Protein AF-A0A3D3STV0-F1 (afdb_monomer)

Secondary structure (DSSP, 8-state):
---SPBPGGGHHHHHHHHHTTS--EEEEEEE-TT-HHHHHHIIIIIHHHHH-TTS--EEEEEEETT--------S-TT--S--PPTT--HHHHHHHTT--SSSEEEEB-TTS-BSS--EES-S-HHHHHHHHHHHHHHHHHHHHH--

Solvent-accessible surface area (backbone atoms only — not comparable to full-atom values): 8298 Å² total; per-residue (Å²): 129,86,76,60,76,36,56,67,88,46,46,67,65,49,30,52,32,36,65,71,59,70,28,36,25,39,33,41,34,36,31,48,100,87,41,74,60,32,57,50,48,42,63,72,50,52,45,49,62,63,64,50,81,95,57,82,47,58,48,42,31,46,29,38,48,81,40,70,63,62,44,80,74,88,54,63,97,84,49,92,51,64,38,70,61,90,76,27,15,41,22,54,52,24,58,77,69,68,57,83,60,66,24,23,45,27,18,34,50,62,63,65,45,66,74,56,86,62,48,68,49,82,91,46,77,91,55,45,63,62,60,48,49,52,35,50,49,51,13,30,58,49,42,65,68,72,90

Structure (mmCIF, N/CA/C/O backbone):
data_AF-A0A3D3STV0-F1
#
_entry.id   AF-A0A3D3STV0-F1
#
loop_
_atom_site.group_PDB
_atom_site.id
_atom_site.type_symbol
_atom_site.label_atom_id
_atom_site.label_alt_id
_atom_site.label_comp_id
_atom_site.label_asym_id
_atom_site.label_entity_id
_atom_site.label_seq_id
_atom_site.pdbx_PDB_ins_code
_atom_site.Cartn_x
_atom_site.Cartn_y
_atom_site.Cartn_z
_atom_site.occupancy
_atom_site.B_iso_or_equiv
_atom_site.auth_seq_id
_atom_site.auth_comp_id
_atom_site.auth_asym_id
_atom_site.auth_atom_id
_atom_site.pdbx_PDB_model_num
ATOM 1 N N . MET A 1 1 ? -16.982 11.605 -1.002 1.00 43.16 1 MET A N 1
ATOM 2 C CA . MET A 1 1 ? -15.578 11.462 -0.551 1.00 43.16 1 MET A CA 1
ATOM 3 C C . MET A 1 1 ? -14.848 10.627 -1.588 1.00 43.16 1 MET A C 1
ATOM 5 O O . MET A 1 1 ? -15.402 9.619 -2.004 1.00 43.16 1 MET A O 1
ATOM 9 N N . ASN A 1 2 ? -13.689 11.104 -2.044 1.00 47.03 2 ASN A N 1
ATOM 10 C CA . ASN A 1 2 ? -12.918 10.606 -3.189 1.00 47.03 2 ASN A CA 1
ATOM 11 C C . ASN A 1 2 ? -12.816 9.078 -3.247 1.00 47.03 2 ASN A C 1
ATOM 13 O O . ASN A 1 2 ? -12.099 8.467 -2.464 1.00 47.03 2 ASN A O 1
ATOM 17 N N . THR A 1 3 ? -13.527 8.473 -4.195 1.00 62.22 3 THR A N 1
ATOM 18 C CA . THR A 1 3 ? -13.544 7.024 -4.420 1.00 62.22 3 THR A CA 1
ATOM 19 C C . THR A 1 3 ? -12.505 6.627 -5.461 1.00 62.22 3 THR A C 1
ATOM 21 O O . THR A 1 3 ? -12.807 6.046 -6.505 1.00 62.22 3 THR A O 1
ATOM 24 N N . GLN A 1 4 ? -11.278 7.049 -5.183 1.00 85.94 4 GLN A N 1
ATOM 25 C CA . GLN A 1 4 ? -10.116 6.920 -6.046 1.00 85.94 4 GLN A CA 1
ATOM 26 C C . GLN A 1 4 ? -8.886 6.635 -5.195 1.00 85.94 4 GLN A C 1
ATOM 28 O O . GLN A 1 4 ? -8.860 6.955 -4.002 1.00 85.94 4 GLN A O 1
ATOM 33 N N . LEU A 1 5 ? -7.870 6.060 -5.829 1.00 90.75 5 LEU A N 1
ATOM 34 C CA . LEU A 1 5 ? -6.544 5.999 -5.239 1.00 90.75 5 LEU A CA 1
ATOM 35 C C . LEU A 1 5 ? -6.055 7.426 -4.983 1.00 90.75 5 LEU A C 1
ATOM 37 O O . LEU A 1 5 ? -6.295 8.345 -5.770 1.00 90.75 5 LEU A O 1
ATOM 41 N N . VAL A 1 6 ? -5.437 7.618 -3.830 1.00 92.81 6 VAL A N 1
ATOM 42 C CA . VAL A 1 6 ? -5.012 8.928 -3.354 1.00 92.81 6 VAL A CA 1
ATOM 43 C C . VAL A 1 6 ? -3.600 9.204 -3.854 1.00 92.81 6 VAL A C 1
ATOM 45 O O . VAL A 1 6 ? -2.761 8.307 -3.884 1.00 92.81 6 VAL A O 1
ATOM 48 N N . GLN A 1 7 ? -3.326 10.451 -4.229 1.00 91.25 7 GLN A N 1
ATOM 49 C CA . GLN A 1 7 ? -1.998 10.845 -4.690 1.00 91.25 7 GLN A CA 1
ATOM 50 C C . GLN A 1 7 ? -1.043 11.103 -3.510 1.00 91.25 7 GLN A C 1
ATOM 52 O O . GLN A 1 7 ? -1.490 11.532 -2.438 1.00 91.25 7 GLN A O 1
ATOM 57 N N . PRO A 1 8 ? 0.278 10.906 -3.683 1.00 88.50 8 PRO A N 1
ATOM 58 C CA . PRO A 1 8 ? 1.252 11.057 -2.599 1.00 88.50 8 PRO A CA 1
ATOM 59 C C . PRO A 1 8 ? 1.271 12.447 -1.944 1.00 88.50 8 PRO A C 1
ATOM 61 O O . PRO A 1 8 ? 1.526 12.580 -0.749 1.00 88.50 8 PRO A O 1
ATOM 64 N N . ASN A 1 9 ? 0.938 13.501 -2.692 1.00 87.00 9 ASN A N 1
ATOM 65 C CA . ASN A 1 9 ? 0.850 14.870 -2.171 1.00 87.00 9 ASN A CA 1
ATOM 66 C C . ASN A 1 9 ? -0.299 15.082 -1.159 1.00 87.00 9 ASN A C 1
ATOM 68 O O . ASN A 1 9 ? -0.345 16.118 -0.499 1.00 87.00 9 ASN A O 1
ATOM 72 N N . GLN A 1 10 ? -1.211 14.117 -1.000 1.00 88.81 10 GLN A N 1
ATOM 73 C CA . GLN A 1 10 ? -2.325 14.189 -0.049 1.00 88.81 10 GLN A CA 1
ATOM 74 C C . GLN A 1 10 ? -2.048 13.438 1.266 1.00 88.81 10 GLN A C 1
ATOM 76 O O . GLN A 1 10 ? -2.950 13.308 2.099 1.00 88.81 10 GLN A O 1
ATOM 81 N N . LEU A 1 11 ? -0.817 12.958 1.492 1.00 88.31 11 LEU A N 1
ATOM 82 C CA . LEU A 1 11 ? -0.448 12.210 2.702 1.00 88.31 11 LEU A CA 1
ATOM 83 C C . LEU A 1 11 ? -0.736 12.975 4.004 1.00 88.31 11 LEU A C 1
ATOM 85 O O . LEU A 1 11 ? -1.175 12.366 4.976 1.00 88.31 11 LEU A O 1
ATOM 89 N N . SER A 1 12 ? -0.585 14.302 4.034 1.00 85.75 12 SER A N 1
ATOM 90 C CA . SER A 1 12 ? -0.931 15.117 5.212 1.00 85.75 12 SER A CA 1
ATOM 91 C C . SER A 1 12 ? -2.431 15.060 5.541 1.00 85.75 12 SER A C 1
ATOM 93 O O . SER A 1 12 ? -2.822 14.899 6.699 1.00 85.75 12 SER A O 1
ATOM 95 N N . ALA A 1 13 ? -3.289 15.111 4.520 1.00 88.88 13 ALA A N 1
ATOM 96 C CA . ALA A 1 13 ? -4.735 15.000 4.682 1.00 88.88 13 ALA A CA 1
ATOM 97 C C . ALA A 1 13 ? -5.169 13.587 5.104 1.00 88.88 13 ALA A C 1
ATOM 99 O O . ALA A 1 13 ? -6.123 13.451 5.874 1.00 88.88 13 ALA A O 1
ATOM 100 N N . ILE A 1 14 ? -4.482 12.547 4.621 1.00 91.38 14 ILE A N 1
ATOM 101 C CA . ILE A 1 14 ? -4.690 11.160 5.065 1.00 91.38 14 ILE A CA 1
ATOM 102 C C . ILE A 1 14 ? -4.287 11.013 6.528 1.00 91.38 14 ILE A C 1
ATOM 104 O O . ILE A 1 14 ? -5.055 10.480 7.322 1.00 91.38 14 ILE A O 1
ATOM 108 N N . SER A 1 15 ? -3.106 11.520 6.887 1.00 90.12 15 SER A N 1
ATOM 109 C CA . SER A 1 15 ? -2.575 11.463 8.245 1.00 90.12 15 SER A CA 1
ATOM 110 C C . SER A 1 15 ? -3.574 12.010 9.259 1.00 90.12 15 SER A C 1
ATOM 112 O O . SER A 1 15 ? -3.887 11.340 10.241 1.00 90.12 15 SER A O 1
ATOM 114 N N . ARG A 1 16 ? -4.131 13.195 8.984 1.00 90.00 16 ARG A N 1
ATOM 115 C CA . ARG A 1 16 ? -5.160 13.802 9.834 1.00 90.00 16 ARG A CA 1
ATOM 116 C C . ARG A 1 16 ? -6.401 12.913 9.956 1.00 90.00 16 ARG A C 1
ATOM 118 O O . ARG A 1 16 ? -6.910 12.717 11.049 1.00 90.00 16 ARG A O 1
ATOM 125 N N . GLN A 1 17 ? -6.877 12.336 8.854 1.00 93.25 17 GLN A N 1
ATOM 126 C CA . GLN A 1 17 ? -8.061 11.469 8.877 1.00 93.25 17 GLN A CA 1
ATOM 127 C C . GLN A 1 17 ? -7.838 10.143 9.623 1.00 93.25 17 GLN A C 1
ATOM 129 O O . GLN A 1 17 ? -8.788 9.617 10.201 1.00 93.25 17 GLN A O 1
ATOM 134 N N . LEU A 1 18 ? -6.618 9.596 9.613 1.00 93.19 18 LEU A N 1
ATOM 135 C CA . LEU A 1 18 ? -6.259 8.416 10.408 1.00 93.19 18 LEU A CA 1
ATOM 136 C C . LEU A 1 18 ? -6.266 8.742 11.908 1.00 93.19 18 LEU A C 1
ATOM 138 O O . LEU A 1 18 ? -6.842 7.984 12.685 1.00 93.19 18 LEU A O 1
ATOM 142 N N . GLN A 1 19 ? -5.699 9.892 12.292 1.00 89.81 19 GLN A N 1
ATOM 143 C CA . GLN A 1 19 ? -5.685 10.392 13.676 1.00 89.81 19 GLN A CA 1
ATOM 144 C C . GLN A 1 19 ? -7.097 10.694 14.200 1.00 89.81 19 GLN A C 1
ATOM 146 O O . GLN A 1 19 ? -7.441 10.328 15.315 1.00 89.81 19 GLN A O 1
ATOM 151 N N . GLU A 1 20 ? -7.957 11.289 13.371 1.00 92.19 20 GLU A N 1
ATOM 152 C CA . GLU A 1 20 ? -9.371 11.552 13.691 1.00 92.19 20 GLU A CA 1
ATOM 153 C C . GLU A 1 20 ? -10.245 10.280 13.682 1.00 92.19 20 GLU A C 1
ATOM 155 O O . GLU A 1 20 ? -11.459 10.352 13.869 1.00 92.19 20 GLU A O 1
ATOM 160 N N . GLY A 1 21 ? -9.669 9.114 13.372 1.00 91.69 21 GLY A N 1
ATOM 161 C CA . GLY A 1 21 ? -10.381 7.842 13.280 1.00 91.69 21 GLY A CA 1
ATOM 162 C C . GLY A 1 21 ? -11.336 7.706 12.086 1.00 91.69 21 GLY A C 1
ATOM 163 O O . GLY A 1 21 ? -12.029 6.694 11.970 1.00 91.69 21 GLY A O 1
ATOM 164 N N . ARG A 1 22 ? -11.356 8.686 11.170 1.00 94.50 22 ARG A N 1
ATOM 165 C CA . ARG A 1 22 ? -12.197 8.693 9.957 1.00 94.50 22 ARG A CA 1
ATOM 166 C C . ARG A 1 22 ? -11.750 7.659 8.927 1.00 94.50 22 ARG A C 1
ATOM 168 O O . ARG A 1 22 ? -12.585 7.123 8.199 1.00 94.50 22 ARG A O 1
ATOM 175 N N . LEU A 1 23 ? -10.445 7.395 8.873 1.00 95.75 23 LEU A N 1
ATOM 176 C CA . LEU A 1 23 ? -9.856 6.280 8.139 1.00 95.75 23 LEU A CA 1
ATOM 177 C C . LEU A 1 23 ? -9.429 5.191 9.122 1.00 95.75 23 LEU A C 1
ATOM 179 O O . LEU A 1 23 ? -8.782 5.458 10.133 1.00 95.75 23 LEU A O 1
ATOM 183 N N . ALA A 1 24 ? -9.802 3.959 8.811 1.00 96.75 24 ALA A N 1
ATOM 184 C CA . ALA A 1 24 ? -9.491 2.752 9.556 1.00 96.75 24 ALA A CA 1
ATOM 185 C C . ALA A 1 24 ? -8.097 2.202 9.256 1.00 96.75 24 ALA A C 1
ATOM 187 O O . ALA A 1 24 ? -7.568 1.494 10.095 1.00 96.75 24 ALA A O 1
ATOM 188 N N . GLY A 1 25 ? -7.496 2.519 8.107 1.00 96.56 25 GLY A N 1
ATOM 189 C CA . GLY A 1 25 ? -6.171 2.020 7.747 1.00 96.56 25 GLY A CA 1
ATOM 190 C C . GLY A 1 25 ? -5.600 2.665 6.488 1.00 96.56 25 GLY A C 1
ATOM 191 O O . GLY A 1 25 ? -6.302 3.391 5.776 1.00 96.56 25 GLY A O 1
ATOM 192 N N . LEU A 1 26 ? -4.322 2.388 6.231 1.00 97.25 26 LEU A N 1
ATOM 193 C CA . LEU A 1 26 ? -3.560 2.909 5.100 1.00 97.25 26 LEU A CA 1
ATOM 194 C C . LEU A 1 26 ? -2.815 1.788 4.375 1.00 97.25 26 LEU A C 1
ATOM 196 O O . LEU A 1 26 ? -2.061 1.036 4.996 1.00 97.25 26 LEU A O 1
ATOM 200 N N . LEU A 1 27 ? -2.985 1.742 3.056 1.00 98.19 27 LEU A N 1
ATOM 201 C CA . LEU A 1 27 ? -2.171 0.947 2.144 1.00 98.19 27 LEU A CA 1
ATOM 202 C C . LEU A 1 27 ? -1.375 1.859 1.202 1.00 98.19 27 LEU A C 1
ATOM 204 O O . LEU A 1 27 ? -1.851 2.925 0.806 1.00 98.19 27 LEU A O 1
ATOM 208 N N . VAL A 1 28 ? -0.197 1.399 0.787 1.00 97.75 28 VAL A N 1
ATOM 209 C CA . VAL A 1 28 ? 0.531 1.928 -0.372 1.00 97.75 28 VAL A CA 1
ATOM 210 C C . VAL A 1 28 ? 0.366 0.950 -1.530 1.00 97.75 28 VAL A C 1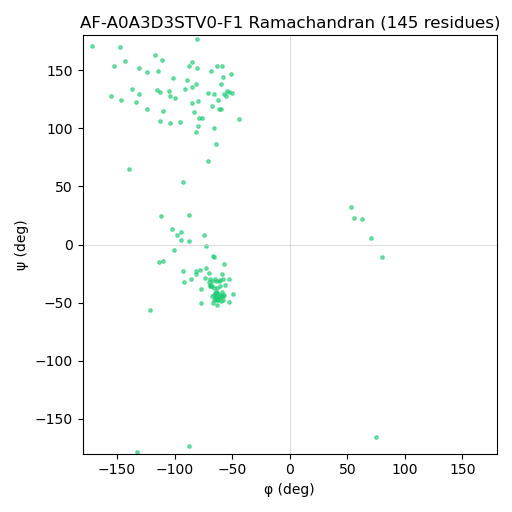
ATOM 212 O O . VAL A 1 28 ? 0.620 -0.245 -1.379 1.00 97.75 28 VAL A O 1
ATOM 215 N N . PHE A 1 29 ? -0.062 1.459 -2.680 1.00 98.19 29 PHE A N 1
ATOM 216 C CA . PHE A 1 29 ? -0.113 0.745 -3.948 1.00 98.19 29 PHE A CA 1
ATOM 217 C C . PHE A 1 29 ? 1.037 1.228 -4.830 1.00 98.19 29 PHE A C 1
ATOM 219 O O . PHE A 1 29 ? 0.998 2.331 -5.366 1.00 98.19 29 PHE A O 1
ATOM 226 N N . ALA A 1 30 ? 2.075 0.411 -4.957 1.00 97.94 30 ALA A N 1
ATOM 227 C CA . ALA A 1 30 ? 3.190 0.676 -5.846 1.00 97.94 30 ALA A CA 1
ATOM 228 C C . ALA A 1 30 ? 2.812 0.312 -7.288 1.00 97.94 30 ALA A C 1
ATOM 230 O O . ALA A 1 30 ? 2.456 -0.838 -7.572 1.00 97.94 30 ALA A O 1
ATOM 231 N N . SER A 1 31 ? 2.920 1.283 -8.190 1.00 97.19 31 SER A N 1
ATOM 232 C CA . SER A 1 31 ? 2.543 1.173 -9.600 1.00 97.19 31 SER A CA 1
ATOM 233 C C . SER A 1 31 ? 3.633 1.731 -10.523 1.00 97.19 31 SER A C 1
ATOM 235 O O . SER A 1 31 ? 4.708 2.135 -10.077 1.00 97.19 31 SER A O 1
ATOM 237 N N . SER A 1 32 ? 3.386 1.712 -11.834 1.00 95.69 32 SER A N 1
ATOM 238 C CA . SER A 1 32 ? 4.156 2.496 -12.803 1.00 95.69 32 SER A CA 1
ATOM 239 C C . SER A 1 32 ? 3.306 2.833 -14.030 1.00 95.69 32 SER A C 1
ATOM 241 O O . SER A 1 32 ? 2.391 2.083 -14.382 1.00 95.69 32 SER A O 1
ATOM 243 N N . LYS A 1 33 ? 3.628 3.935 -14.722 1.00 87.31 33 LYS A N 1
ATOM 244 C CA . LYS A 1 33 ? 2.886 4.407 -15.915 1.00 87.31 33 LYS A CA 1
ATOM 245 C C . LYS A 1 33 ? 2.693 3.370 -17.028 1.00 87.31 33 LYS A C 1
ATOM 247 O O . LYS A 1 33 ? 1.715 3.452 -17.762 1.00 87.31 33 LYS A O 1
ATOM 252 N N . HIS A 1 34 ? 3.612 2.417 -17.176 1.00 85.00 34 HIS A N 1
ATOM 253 C CA . HIS A 1 34 ? 3.597 1.427 -18.263 1.00 85.00 34 HIS A CA 1
ATOM 254 C C . HIS A 1 34 ? 3.309 0.002 -17.772 1.00 85.00 34 HIS A C 1
ATOM 256 O O . HIS A 1 34 ? 3.687 -0.973 -18.416 1.00 85.00 34 HIS A O 1
ATOM 262 N N . CYS A 1 35 ? 2.646 -0.127 -16.623 1.00 89.81 35 CYS A N 1
ATOM 263 C CA . CYS A 1 35 ? 2.304 -1.408 -16.021 1.00 89.81 35 CYS A CA 1
ATOM 264 C C . CYS A 1 35 ? 0.876 -1.843 -16.408 1.00 89.81 35 CYS A C 1
ATOM 266 O O . CYS A 1 35 ? -0.087 -1.327 -15.834 1.00 89.81 35 CYS A O 1
ATOM 268 N N . PRO A 1 36 ? 0.697 -2.820 -17.319 1.00 87.75 36 PRO A N 1
ATOM 269 C CA . PRO A 1 36 ? -0.639 -3.279 -17.714 1.00 87.75 36 PRO A CA 1
ATOM 270 C C . PRO A 1 36 ? -1.405 -3.908 -16.538 1.00 87.75 36 PRO A C 1
ATOM 272 O O . PRO A 1 36 ? -2.599 -3.679 -16.364 1.00 87.75 36 PRO A O 1
ATOM 275 N N . TRP A 1 37 ? -0.700 -4.636 -15.671 1.00 92.25 37 TRP A N 1
ATOM 276 C CA . TRP A 1 37 ? -1.278 -5.305 -14.503 1.00 92.25 37 TRP A CA 1
ATOM 277 C C . TRP A 1 37 ? -1.734 -4.340 -13.404 1.00 92.25 37 TRP A C 1
ATOM 279 O O . TRP A 1 37 ? -2.628 -4.663 -12.627 1.00 92.25 37 TRP A O 1
ATOM 289 N N . CYS A 1 38 ? -1.155 -3.141 -13.342 1.00 94.75 38 CYS A N 1
ATOM 290 C CA . CYS A 1 38 ? -1.491 -2.152 -12.325 1.00 94.75 38 CYS A CA 1
ATOM 291 C C . CYS A 1 38 ? -2.907 -1.603 -12.532 1.00 94.75 38 CYS A C 1
ATOM 293 O O . CYS A 1 38 ? -3.622 -1.386 -11.556 1.00 94.75 38 CYS A O 1
ATOM 295 N N . GLY A 1 39 ? -3.335 -1.450 -13.791 1.00 92.12 39 GLY A N 1
ATOM 296 C CA . GLY A 1 39 ? -4.712 -1.089 -14.126 1.00 92.12 39 GLY A CA 1
ATOM 297 C C . GLY A 1 39 ? -5.722 -2.176 -13.751 1.00 92.12 39 GLY A C 1
ATOM 298 O O . GLY A 1 39 ? -6.809 -1.857 -13.282 1.00 92.12 39 GLY A O 1
ATOM 299 N N . LEU A 1 40 ? -5.362 -3.454 -13.909 1.00 91.69 40 LEU A N 1
ATOM 300 C CA . LEU A 1 40 ? -6.224 -4.573 -13.510 1.00 91.69 40 LEU A CA 1
ATOM 301 C C . LEU A 1 40 ? -6.400 -4.618 -11.990 1.00 91.69 40 LEU A C 1
ATOM 303 O O . LEU A 1 40 ? -7.522 -4.604 -11.498 1.00 91.69 40 LEU A O 1
ATOM 307 N N . VAL A 1 41 ? -5.303 -4.565 -11.227 1.00 94.00 41 VAL A N 1
ATOM 308 C CA . VAL A 1 41 ? -5.375 -4.546 -9.756 1.00 94.00 41 VAL A CA 1
ATOM 309 C C . VAL A 1 41 ? -6.168 -3.344 -9.244 1.00 94.00 41 VAL A C 1
ATOM 311 O O . VAL A 1 41 ? -7.011 -3.492 -8.358 1.00 94.00 41 VAL A O 1
ATOM 314 N N . SER A 1 42 ? -5.934 -2.147 -9.788 1.00 94.25 42 SER A N 1
ATOM 315 C CA . SER A 1 42 ? -6.649 -0.959 -9.324 1.00 94.25 42 SER A CA 1
ATOM 316 C C . SER A 1 42 ? -8.151 -1.048 -9.605 1.00 94.25 42 SER A C 1
ATOM 318 O O . SER A 1 42 ? -8.942 -0.802 -8.693 1.00 94.25 42 SER A O 1
ATOM 320 N N . ASN A 1 43 ? -8.553 -1.446 -10.814 1.00 92.44 43 ASN A N 1
ATOM 321 C CA . ASN A 1 43 ? -9.957 -1.478 -11.226 1.00 92.44 43 ASN A CA 1
ATOM 322 C C . ASN A 1 43 ? -10.744 -2.659 -10.657 1.00 92.44 43 ASN A C 1
ATOM 324 O O . ASN A 1 43 ? -11.896 -2.467 -10.268 1.00 92.44 43 ASN A O 1
ATOM 328 N N . ASP A 1 44 ? -10.132 -3.838 -10.570 1.00 91.56 44 ASP A N 1
ATOM 329 C CA . ASP A 1 44 ? -10.848 -5.069 -10.221 1.00 91.56 44 ASP A CA 1
ATOM 330 C C . ASP A 1 44 ? -10.804 -5.356 -8.717 1.00 91.56 44 ASP A C 1
ATOM 332 O O . ASP A 1 44 ? -11.671 -6.054 -8.197 1.00 91.56 44 ASP A O 1
ATOM 336 N N . GLN A 1 45 ? -9.811 -4.813 -8.000 1.00 92.94 45 GLN A N 1
ATOM 337 C CA . GLN A 1 45 ? -9.559 -5.158 -6.596 1.00 92.94 45 GLN A CA 1
ATOM 338 C C . GLN A 1 45 ? -9.629 -3.927 -5.682 1.00 92.94 45 GLN A C 1
ATOM 340 O O . GLN A 1 45 ? -10.430 -3.878 -4.746 1.00 92.94 45 GLN A O 1
ATOM 345 N N . LEU A 1 46 ? -8.833 -2.887 -5.959 1.00 95.19 46 LEU A N 1
ATOM 346 C CA . LEU A 1 46 ? -8.673 -1.757 -5.031 1.00 95.19 46 LEU A CA 1
ATOM 347 C C . LEU A 1 46 ? -9.865 -0.789 -5.049 1.00 95.19 46 LEU A C 1
ATOM 349 O O . LEU A 1 46 ? -10.407 -0.442 -3.998 1.00 95.19 46 LEU A O 1
ATOM 353 N N . LEU A 1 47 ? -10.295 -0.340 -6.230 1.00 95.12 47 LEU A N 1
ATOM 354 C CA . LEU A 1 47 ? -11.405 0.605 -6.364 1.00 95.12 47 LEU A CA 1
ATOM 355 C C . LEU A 1 47 ? -12.749 0.019 -5.896 1.00 95.12 47 LEU A C 1
ATOM 357 O O . LEU A 1 47 ? -13.471 0.740 -5.199 1.00 95.12 47 LEU A O 1
ATOM 361 N N . PRO A 1 48 ? -13.101 -1.250 -6.192 1.00 93.50 48 PRO A N 1
ATOM 362 C CA . PRO A 1 48 ? -14.287 -1.882 -5.624 1.00 93.50 48 PRO A CA 1
ATOM 363 C C . PRO A 1 48 ? -14.240 -1.896 -4.095 1.00 93.50 48 PRO A C 1
ATOM 365 O O . PRO A 1 48 ? -15.202 -1.475 -3.454 1.00 93.50 48 PRO A O 1
ATOM 368 N N . ARG A 1 49 ? -13.089 -2.234 -3.496 1.00 93.50 49 ARG A N 1
ATOM 369 C CA . ARG A 1 49 ? -12.914 -2.242 -2.037 1.00 93.50 49 ARG A CA 1
ATOM 370 C C . ARG A 1 49 ? -13.140 -0.877 -1.378 1.00 93.50 49 ARG A C 1
ATOM 372 O O . ARG A 1 49 ? -13.595 -0.828 -0.232 1.00 93.50 49 ARG A O 1
ATOM 379 N N . LEU A 1 50 ? -12.846 0.220 -2.078 1.00 93.69 50 LEU A N 1
ATOM 380 C CA . LEU A 1 50 ? -13.122 1.588 -1.617 1.00 93.69 50 LEU A CA 1
ATOM 381 C C . LEU A 1 50 ? -14.597 2.005 -1.779 1.00 93.69 50 LEU A C 1
ATOM 383 O O . LEU A 1 50 ? -15.038 2.939 -1.108 1.00 93.69 50 LEU A O 1
ATOM 387 N N . ARG A 1 51 ? -15.351 1.350 -2.674 1.00 91.88 51 ARG A N 1
ATOM 388 C CA . ARG A 1 51 ? -16.761 1.656 -2.992 1.00 91.88 51 ARG A CA 1
ATOM 389 C C . ARG A 1 51 ? -17.749 0.868 -2.145 1.00 91.88 51 ARG A C 1
ATOM 391 O O . ARG A 1 51 ? -18.831 1.384 -1.877 1.00 91.88 51 ARG A O 1
ATOM 398 N N . THR A 1 52 ? -17.399 -0.356 -1.756 1.00 91.56 52 THR A N 1
ATOM 399 C CA . THR A 1 52 ? -18.316 -1.276 -1.075 1.00 91.56 52 THR A CA 1
ATOM 400 C C . THR A 1 52 ? -18.796 -0.706 0.268 1.00 91.56 52 THR A C 1
ATOM 402 O O . THR A 1 52 ? -17.984 -0.503 1.179 1.00 91.56 52 THR A O 1
ATOM 405 N N . PRO A 1 53 ? -20.110 -0.452 0.427 1.00 9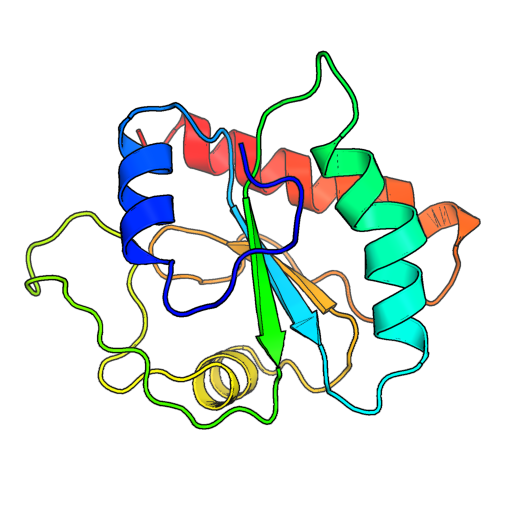1.31 53 PRO A N 1
ATOM 406 C CA . PRO A 1 53 ? -20.680 0.011 1.688 1.00 91.31 53 PRO A CA 1
ATOM 407 C C . PRO A 1 53 ? -20.505 -1.015 2.814 1.00 91.31 53 PRO A C 1
ATOM 409 O O . PRO A 1 53 ? -20.426 -2.215 2.572 1.00 91.31 53 PRO A O 1
ATOM 412 N N . GLY A 1 54 ? -20.472 -0.544 4.062 1.00 91.50 54 GLY A N 1
ATOM 413 C CA . GLY A 1 54 ? -20.383 -1.410 5.246 1.00 91.50 54 GLY A CA 1
ATOM 414 C C . GLY A 1 54 ? -18.977 -1.924 5.576 1.00 91.50 54 GLY A C 1
ATOM 415 O O . GLY A 1 54 ? -18.771 -2.428 6.676 1.00 91.50 54 GLY A O 1
ATOM 416 N N . LEU A 1 55 ? -17.994 -1.746 4.689 1.00 92.75 55 LEU A N 1
ATOM 417 C CA . LEU A 1 55 ? -16.601 -2.089 4.976 1.00 92.75 55 LEU A CA 1
ATOM 418 C C . LEU A 1 55 ? -15.859 -0.957 5.699 1.00 92.75 55 LEU A C 1
ATOM 420 O O . LEU A 1 55 ? -16.197 0.225 5.587 1.00 92.75 55 LEU A O 1
ATOM 424 N N . ALA A 1 56 ? -14.782 -1.320 6.402 1.00 93.88 56 ALA A N 1
ATOM 425 C CA . ALA A 1 56 ? -13.869 -0.355 7.003 1.00 93.88 56 ALA A CA 1
ATOM 426 C C . ALA A 1 56 ? -13.305 0.596 5.930 1.00 93.88 56 ALA A C 1
ATOM 428 O O . ALA A 1 56 ? -12.801 0.149 4.891 1.00 93.88 56 ALA A O 1
ATOM 429 N N . LYS A 1 57 ? -13.390 1.907 6.194 1.00 95.75 57 LYS A N 1
ATOM 430 C CA . LYS A 1 57 ? -12.913 2.965 5.292 1.00 95.75 57 LYS A CA 1
ATOM 431 C C . LYS A 1 57 ? -11.395 3.060 5.361 1.00 95.75 57 LYS A C 1
ATOM 433 O O . LYS A 1 57 ? -10.870 3.532 6.359 1.00 95.75 57 LYS A O 1
ATOM 438 N N . ILE A 1 58 ? -10.693 2.648 4.318 1.00 96.75 58 ILE A N 1
ATOM 439 C CA . ILE A 1 58 ? -9.230 2.747 4.231 1.00 96.75 58 ILE A CA 1
ATOM 440 C C . ILE A 1 58 ? -8.822 3.781 3.182 1.00 96.75 58 ILE A C 1
ATOM 442 O O . ILE A 1 58 ? -9.606 4.105 2.291 1.00 96.75 58 ILE A O 1
ATOM 446 N N . ALA A 1 59 ? -7.596 4.287 3.281 1.00 96.75 59 ALA A N 1
ATOM 447 C CA . ALA A 1 59 ? -6.952 5.007 2.190 1.00 96.75 59 ALA A CA 1
ATOM 448 C C . ALA A 1 59 ? -5.947 4.096 1.485 1.00 96.75 59 ALA A C 1
ATOM 450 O O . ALA A 1 59 ? -5.257 3.302 2.124 1.00 96.75 59 ALA A O 1
ATOM 451 N N . ILE A 1 60 ? -5.855 4.246 0.167 1.00 97.69 60 ILE A N 1
ATOM 452 C CA . ILE A 1 60 ? -4.850 3.587 -0.663 1.00 97.69 60 ILE A CA 1
ATOM 453 C C . ILE A 1 60 ? -4.123 4.690 -1.415 1.00 97.69 60 ILE A C 1
ATOM 455 O O . ILE A 1 60 ? -4.755 5.422 -2.178 1.00 97.69 60 ILE A O 1
ATOM 459 N N . VAL A 1 61 ? -2.827 4.836 -1.163 1.00 95.81 61 VAL A N 1
ATOM 460 C CA . VAL A 1 61 ? -1.994 5.853 -1.810 1.00 95.81 61 VAL A CA 1
ATOM 461 C C . VAL A 1 61 ? -1.219 5.211 -2.940 1.00 95.81 61 VAL A C 1
ATOM 463 O O . VAL A 1 61 ? -0.527 4.220 -2.720 1.00 95.81 61 VAL A O 1
ATOM 466 N N . GLU A 1 62 ? -1.335 5.765 -4.138 1.00 96.56 62 GLU A N 1
ATOM 467 C CA . GLU A 1 62 ? -0.606 5.274 -5.301 1.00 96.56 62 GLU A CA 1
ATOM 468 C C . GLU A 1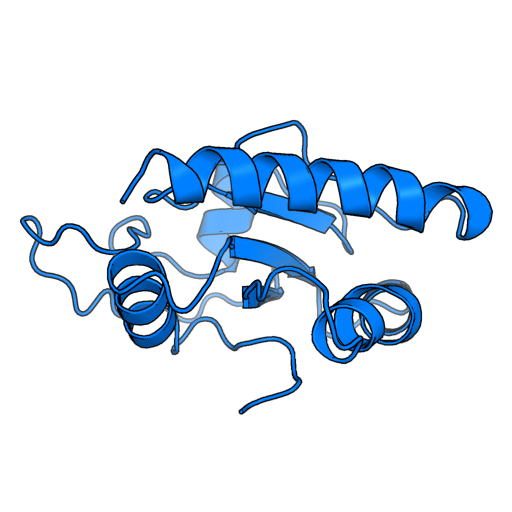 62 ? 0.791 5.890 -5.363 1.00 96.56 62 GLU A C 1
ATOM 470 O O . GLU A 1 62 ? 0.938 7.109 -5.405 1.00 96.56 62 GLU A O 1
ATOM 475 N N . PHE A 1 63 ? 1.816 5.043 -5.365 1.00 96.00 63 PHE A N 1
ATOM 476 C CA . PHE A 1 63 ? 3.217 5.420 -5.517 1.00 96.00 63 PHE A CA 1
ATOM 477 C C . PHE A 1 63 ? 3.726 4.873 -6.852 1.00 96.00 63 PHE A C 1
ATOM 479 O O . PHE A 1 63 ? 3.986 3.675 -6.965 1.00 96.00 63 PHE A O 1
ATOM 486 N N . ASP A 1 64 ? 3.919 5.735 -7.854 1.00 95.88 64 ASP A N 1
ATOM 487 C CA . ASP A 1 64 ? 4.688 5.335 -9.036 1.00 95.88 64 ASP A CA 1
ATOM 488 C C . ASP A 1 64 ? 6.146 5.130 -8.614 1.00 95.88 64 ASP A C 1
ATOM 490 O O . ASP A 1 64 ? 6.811 6.055 -8.146 1.00 95.88 64 ASP A O 1
ATOM 494 N N . ILE A 1 65 ? 6.663 3.912 -8.775 1.00 95.81 65 ILE A N 1
ATOM 495 C CA . ILE A 1 65 ? 8.017 3.564 -8.331 1.00 95.81 65 ILE A CA 1
ATOM 496 C C . ILE A 1 65 ? 9.121 4.307 -9.094 1.00 95.81 65 ILE A C 1
ATOM 498 O O . ILE A 1 65 ? 10.275 4.243 -8.682 1.00 95.81 65 ILE A O 1
ATOM 502 N N . ASN A 1 66 ? 8.795 5.001 -10.188 1.00 95.25 66 ASN A N 1
ATOM 503 C CA . ASN A 1 66 ? 9.720 5.838 -10.955 1.00 95.25 66 ASN A CA 1
ATOM 504 C C . ASN A 1 66 ? 9.579 7.333 -10.639 1.00 95.25 66 ASN A C 1
ATOM 506 O O . ASN A 1 66 ? 10.353 8.139 -11.157 1.00 95.25 66 ASN A O 1
ATOM 510 N N . ASP A 1 67 ? 8.605 7.722 -9.814 1.00 94.00 67 ASP A N 1
ATOM 511 C CA . ASP A 1 67 ? 8.357 9.124 -9.499 1.00 94.00 67 ASP A CA 1
ATOM 512 C C . ASP A 1 67 ? 9.355 9.642 -8.456 1.00 94.00 67 ASP A C 1
ATOM 514 O O . ASP A 1 67 ? 9.321 9.288 -7.275 1.00 94.00 67 ASP A O 1
ATOM 518 N N . ALA A 1 68 ? 10.267 10.496 -8.916 1.00 93.06 68 ALA A N 1
ATOM 519 C CA . ALA A 1 68 ? 11.262 11.160 -8.085 1.00 93.06 68 ALA A CA 1
ATOM 520 C C . ALA A 1 68 ? 10.767 12.477 -7.464 1.00 93.06 68 ALA A C 1
ATOM 522 O O . ALA A 1 68 ? 11.552 13.142 -6.789 1.00 93.06 68 ALA A O 1
ATOM 523 N N . THR A 1 69 ? 9.504 12.864 -7.673 1.00 90.00 69 THR A N 1
ATOM 524 C CA . THR A 1 69 ? 8.936 14.099 -7.127 1.00 90.00 69 THR A CA 1
ATOM 525 C C . THR A 1 69 ? 9.019 14.079 -5.609 1.00 90.00 69 THR A C 1
ATOM 527 O O . THR A 1 69 ? 8.421 13.235 -4.937 1.00 90.00 69 THR A O 1
ATOM 530 N N . THR A 1 70 ? 9.785 15.019 -5.064 1.00 86.81 70 THR A N 1
ATOM 531 C CA . THR A 1 70 ? 9.941 15.170 -3.624 1.00 86.81 70 THR A CA 1
ATOM 532 C C . THR A 1 70 ? 8.600 15.509 -3.004 1.00 86.81 70 THR A C 1
ATOM 534 O O . THR A 1 70 ? 7.966 16.508 -3.349 1.00 86.81 70 THR A O 1
ATOM 537 N N . LEU A 1 71 ? 8.189 14.695 -2.043 1.00 79.25 71 LEU A N 1
ATOM 538 C CA . LEU A 1 71 ? 7.015 14.964 -1.244 1.00 79.25 71 LEU A CA 1
ATOM 539 C C . LEU A 1 71 ? 7.457 15.911 -0.144 1.00 79.25 71 LEU A C 1
ATOM 541 O O . LEU A 1 71 ? 8.289 15.584 0.705 1.00 79.25 71 LEU A O 1
ATOM 545 N N . THR A 1 72 ? 6.931 17.127 -0.179 1.00 64.50 72 THR A N 1
ATOM 546 C CA . THR A 1 72 ? 7.101 18.056 0.926 1.00 64.50 72 THR A CA 1
ATOM 547 C C . THR A 1 72 ? 6.361 17.471 2.121 1.00 64.50 72 THR A C 1
ATOM 549 O O . THR A 1 72 ? 5.139 17.555 2.235 1.00 64.50 72 THR A O 1
ATOM 552 N N . SER A 1 73 ? 7.105 16.840 3.032 1.00 53.22 73 SER A N 1
ATOM 553 C CA . SER A 1 73 ? 6.612 16.589 4.380 1.00 53.22 73 SER A CA 1
ATOM 554 C C . SER A 1 73 ? 6.398 17.950 5.036 1.00 53.22 73 SER A C 1
ATOM 556 O O . SER A 1 73 ? 7.283 18.490 5.694 1.00 53.22 73 SER A O 1
ATOM 558 N N . ALA A 1 74 ? 5.220 18.535 4.831 1.00 40.12 74 ALA A N 1
ATOM 559 C CA . ALA A 1 74 ? 4.707 19.607 5.666 1.00 40.12 74 ALA A CA 1
ATOM 560 C C . ALA A 1 74 ? 4.322 18.991 7.018 1.00 40.12 74 ALA A C 1
ATOM 562 O O . ALA A 1 74 ? 3.154 18.782 7.331 1.00 40.12 74 ALA A O 1
ATOM 563 N N . GLY A 1 75 ? 5.336 18.623 7.787 1.00 47.94 75 GLY A N 1
ATOM 564 C CA . GLY A 1 75 ? 5.209 18.101 9.131 1.00 47.94 75 GLY A CA 1
ATOM 565 C C . GLY A 1 75 ? 6.422 18.573 9.900 1.00 47.94 75 GLY A C 1
ATOM 566 O O . GLY A 1 75 ? 7.552 18.349 9.467 1.00 47.94 75 GLY A O 1
ATOM 567 N N . ASN A 1 76 ? 6.207 19.260 11.023 1.00 45.88 76 ASN A N 1
ATOM 568 C CA . ASN A 1 76 ? 7.323 19.531 11.915 1.00 45.88 76 ASN A CA 1
ATOM 569 C C . ASN A 1 76 ? 7.932 18.169 12.353 1.00 45.88 76 ASN A C 1
ATOM 571 O O . ASN A 1 76 ? 7.220 17.156 12.386 1.00 45.88 76 ASN A O 1
ATOM 575 N N . PRO A 1 77 ? 9.224 18.100 12.706 1.00 50.22 77 PRO A N 1
ATOM 576 C CA . PRO A 1 77 ? 9.853 16.862 13.190 1.00 50.22 77 PRO A CA 1
ATOM 577 C C . PRO A 1 77 ? 9.161 16.254 14.429 1.00 50.22 77 PRO A C 1
ATOM 579 O O . PRO A 1 77 ? 9.339 15.076 14.740 1.00 50.22 77 PRO A O 1
ATOM 582 N N . HIS A 1 78 ? 8.340 17.056 15.113 1.00 48.72 78 HIS A N 1
ATOM 583 C CA . HIS A 1 78 ? 7.549 16.704 16.291 1.00 48.72 78 HIS A CA 1
ATOM 584 C C . HIS A 1 78 ? 6.111 16.266 15.969 1.00 48.72 78 HIS A C 1
ATOM 586 O O . HIS A 1 78 ? 5.331 16.024 16.884 1.00 48.72 78 HIS A O 1
ATOM 592 N N . SER A 1 79 ? 5.731 16.168 14.693 1.00 54.34 79 SER A N 1
ATOM 593 C CA . SER A 1 79 ? 4.343 15.944 14.313 1.00 54.34 79 SER A CA 1
ATOM 594 C C . SER A 1 79 ? 4.085 14.450 14.351 1.00 54.34 79 SER A C 1
ATOM 596 O O . SER A 1 79 ? 4.899 13.631 13.907 1.00 54.34 79 SER A O 1
ATOM 598 N N . GLU A 1 80 ? 2.946 14.080 14.923 1.00 61.12 80 GLU A N 1
ATOM 599 C CA . GLU A 1 80 ? 2.511 12.689 15.042 1.00 61.12 80 GLU A CA 1
ATOM 600 C C . GLU A 1 80 ? 2.010 12.098 13.715 1.00 61.12 80 GLU A C 1
ATOM 602 O O . GLU A 1 80 ? 1.429 11.010 13.700 1.00 61.12 80 GLU A O 1
ATOM 607 N N . GLY A 1 81 ? 2.181 12.833 12.613 1.00 71.88 81 GLY A N 1
ATOM 608 C CA . GLY A 1 81 ? 1.648 12.472 11.312 1.00 71.88 81 GLY A CA 1
ATOM 609 C C . GLY A 1 81 ? 2.481 11.442 10.554 1.00 71.88 81 GLY A C 1
ATOM 610 O O . GLY A 1 81 ? 3.543 11.018 11.012 1.00 71.88 81 GLY A O 1
ATOM 611 N N . LEU A 1 82 ? 1.984 11.045 9.380 1.00 81.75 82 LEU A N 1
ATOM 612 C CA . LEU A 1 82 ? 2.688 10.145 8.463 1.00 81.75 82 LEU A CA 1
ATOM 613 C C . LEU A 1 82 ? 4.070 10.706 8.113 1.00 81.75 82 LEU A C 1
ATOM 615 O O . LEU A 1 82 ? 4.186 11.853 7.682 1.00 81.75 82 LEU A O 1
ATOM 619 N N . ARG A 1 83 ? 5.111 9.887 8.280 1.00 75.06 83 ARG A N 1
ATOM 620 C CA . ARG A 1 83 ? 6.506 10.279 8.052 1.00 75.06 83 ARG A CA 1
ATOM 621 C C . ARG A 1 83 ? 7.054 9.576 6.825 1.00 75.06 83 ARG A C 1
ATOM 623 O O . ARG A 1 83 ? 7.221 8.361 6.830 1.00 75.06 83 ARG A O 1
ATOM 630 N N . LEU A 1 84 ? 7.380 10.360 5.806 1.00 69.94 84 LEU A N 1
ATOM 631 C CA . LEU A 1 84 ? 8.354 9.962 4.797 1.00 69.94 84 LEU A CA 1
ATOM 632 C C . LEU A 1 84 ? 9.756 10.356 5.281 1.00 69.94 84 LEU A C 1
ATOM 634 O O . LEU A 1 84 ? 9.881 11.320 6.041 1.00 69.94 84 LEU A O 1
ATOM 638 N N . PRO A 1 85 ? 10.817 9.665 4.836 1.00 62.22 85 PRO A N 1
ATOM 639 C CA . PRO A 1 85 ? 12.178 10.175 4.981 1.00 62.22 85 PRO A CA 1
ATOM 640 C C . PRO A 1 85 ? 12.274 11.621 4.457 1.00 62.22 85 PRO A C 1
ATOM 642 O O . PRO A 1 85 ? 11.574 11.976 3.508 1.00 62.22 85 PRO A O 1
ATOM 645 N N . SER A 1 86 ? 13.122 12.470 5.049 1.00 55.69 86 SER A N 1
ATOM 646 C CA . SER A 1 86 ? 13.363 13.834 4.546 1.00 55.69 86 SER A CA 1
ATOM 647 C C . SER A 1 86 ? 13.789 13.791 3.072 1.00 55.69 86 SER A C 1
ATOM 649 O O . SER A 1 86 ? 14.660 13.002 2.715 1.00 55.69 86 SER A O 1
ATOM 651 N N . ASN A 1 87 ? 13.180 14.623 2.219 1.00 63.06 87 ASN A N 1
ATOM 652 C CA . ASN A 1 87 ? 13.288 14.557 0.749 1.00 63.06 87 ASN A CA 1
ATOM 653 C C . ASN A 1 87 ? 12.738 13.261 0.114 1.00 63.06 87 ASN A C 1
ATOM 655 O O . ASN A 1 87 ? 13.118 12.900 -0.999 1.00 63.06 87 ASN A O 1
ATOM 659 N N . GLY A 1 88 ? 11.849 12.555 0.811 1.00 80.75 88 GLY A N 1
ATOM 660 C CA . GLY A 1 88 ? 11.242 11.320 0.338 1.00 80.75 88 GLY A CA 1
ATOM 661 C C . GLY A 1 88 ? 10.339 11.548 -0.873 1.00 80.75 88 GLY A C 1
ATOM 662 O O . GLY A 1 88 ? 9.454 12.397 -0.865 1.00 80.75 88 GLY A O 1
ATOM 663 N N . SER A 1 89 ? 10.558 10.756 -1.909 1.00 91.19 89 SER A N 1
ATOM 664 C CA . SER A 1 89 ? 9.697 10.581 -3.079 1.00 91.19 89 SER A CA 1
ATOM 665 C C . SER A 1 89 ? 9.194 9.134 -3.165 1.00 91.19 89 SER A C 1
ATOM 667 O O . SER A 1 89 ? 9.803 8.247 -2.544 1.00 91.19 89 SER A O 1
ATOM 669 N N . PRO A 1 90 ? 8.138 8.851 -3.949 1.00 93.62 90 PRO A N 1
ATOM 670 C CA . PRO A 1 90 ? 7.702 7.482 -4.230 1.00 93.62 90 PRO A CA 1
ATOM 671 C C . PRO A 1 90 ? 8.847 6.551 -4.671 1.00 93.62 90 PRO A C 1
ATOM 673 O O . PRO A 1 90 ? 8.981 5.446 -4.141 1.00 93.62 90 PRO A O 1
ATOM 676 N N . LEU A 1 91 ? 9.749 7.033 -5.536 1.00 94.25 91 LEU A N 1
ATOM 677 C CA . LEU A 1 91 ? 10.962 6.324 -5.963 1.00 94.25 91 LEU A CA 1
ATOM 678 C C . LEU A 1 91 ? 11.876 5.958 -4.785 1.00 94.25 91 LEU A C 1
ATOM 680 O O . LEU A 1 91 ? 12.358 4.827 -4.692 1.00 94.25 91 LEU A O 1
ATOM 684 N N . THR A 1 92 ? 12.159 6.904 -3.884 1.00 93.50 92 THR A N 1
ATOM 685 C CA . THR A 1 92 ? 13.035 6.628 -2.729 1.00 93.50 92 THR A CA 1
ATOM 686 C C . THR A 1 92 ? 12.396 5.666 -1.732 1.00 93.50 92 THR A C 1
ATOM 688 O O . THR A 1 92 ? 13.099 4.807 -1.203 1.00 93.50 92 THR A O 1
ATOM 691 N N . TRP A 1 93 ? 11.076 5.746 -1.529 1.00 93.75 93 TRP A N 1
ATOM 692 C CA . TRP A 1 93 ? 10.336 4.793 -0.703 1.00 93.75 93 TRP A CA 1
ATOM 693 C C . TRP A 1 93 ? 10.403 3.381 -1.299 1.00 93.75 93 TRP A C 1
ATOM 695 O O . TRP A 1 93 ? 10.778 2.436 -0.605 1.00 93.75 93 TRP A O 1
ATOM 705 N N . ALA A 1 94 ? 10.142 3.242 -2.604 1.00 95.31 94 ALA A N 1
ATOM 706 C CA . ALA A 1 94 ? 10.209 1.955 -3.293 1.00 95.31 94 ALA A CA 1
ATOM 707 C C . ALA A 1 94 ? 11.608 1.328 -3.177 1.00 95.31 94 ALA A C 1
ATOM 709 O O . ALA A 1 94 ? 11.736 0.149 -2.845 1.00 95.31 94 ALA A O 1
ATOM 710 N N . LYS A 1 95 ? 12.669 2.129 -3.355 1.00 94.69 95 LYS A N 1
ATOM 711 C CA . LYS A 1 95 ? 14.060 1.687 -3.161 1.00 94.69 95 LYS A CA 1
ATOM 712 C C . LYS A 1 95 ? 14.343 1.246 -1.725 1.00 94.69 95 LYS A C 1
ATOM 714 O O . LYS A 1 95 ? 14.917 0.176 -1.537 1.00 94.69 95 LYS A O 1
ATOM 719 N N . ALA A 1 96 ? 13.937 2.038 -0.731 1.00 93.06 96 ALA A N 1
ATOM 720 C CA . ALA A 1 96 ? 14.174 1.746 0.684 1.00 93.06 96 ALA A CA 1
ATOM 721 C C . ALA A 1 96 ? 13.513 0.434 1.138 1.00 93.06 96 ALA A C 1
ATOM 723 O O . ALA A 1 96 ? 14.059 -0.271 1.983 1.00 93.06 96 ALA A O 1
ATOM 724 N N . HIS A 1 97 ? 12.375 0.079 0.539 1.00 94.12 97 HIS A N 1
ATOM 725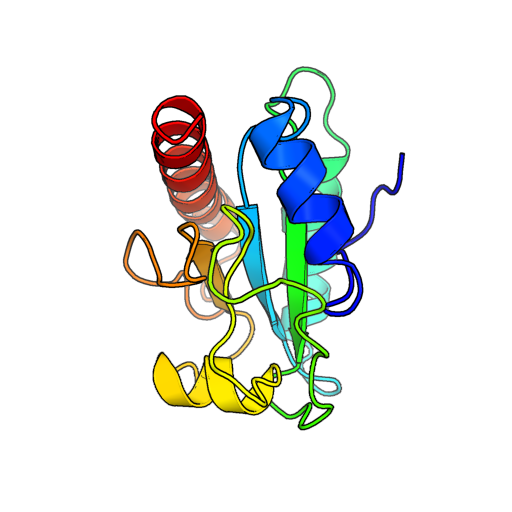 C CA . HIS A 1 97 ? 11.637 -1.149 0.843 1.00 94.12 97 HIS A CA 1
ATOM 726 C C . HIS A 1 97 ? 11.832 -2.266 -0.194 1.00 94.12 97 HIS A C 1
ATOM 728 O O . HIS A 1 97 ? 11.098 -3.251 -0.180 1.00 94.12 97 HIS A O 1
ATOM 734 N N . ASN A 1 98 ? 12.828 -2.138 -1.081 1.00 95.12 98 ASN A N 1
ATOM 735 C CA . ASN A 1 98 ? 13.160 -3.111 -2.128 1.00 95.12 98 ASN A CA 1
ATOM 736 C C . ASN A 1 98 ? 11.968 -3.498 -3.035 1.00 95.12 98 ASN A C 1
ATOM 738 O O . ASN A 1 98 ? 11.890 -4.620 -3.539 1.00 95.12 98 ASN A O 1
ATOM 742 N N . ILE A 1 99 ? 11.046 -2.563 -3.271 1.00 95.62 99 ILE A N 1
ATOM 743 C CA . ILE A 1 99 ? 9.913 -2.737 -4.181 1.00 95.62 99 ILE A CA 1
ATOM 744 C C . ILE A 1 99 ? 10.408 -2.536 -5.613 1.00 95.62 99 ILE A C 1
ATOM 746 O O . ILE A 1 99 ? 10.641 -1.415 -6.060 1.00 95.62 99 ILE A O 1
ATOM 750 N N . ARG A 1 100 ? 10.607 -3.647 -6.326 1.00 94.19 100 ARG A N 1
ATOM 751 C CA . ARG A 1 100 ? 11.103 -3.663 -7.717 1.00 94.19 100 ARG A CA 1
ATOM 752 C C . ARG A 1 100 ? 10.083 -4.176 -8.727 1.00 94.19 100 ARG A C 1
ATOM 754 O O . ARG A 1 100 ? 10.274 -4.008 -9.925 1.00 94.19 100 ARG A O 1
ATOM 761 N N . VAL A 1 101 ? 9.030 -4.823 -8.241 1.00 95.06 101 VAL A N 1
ATOM 762 C CA . VAL A 1 101 ? 7.982 -5.442 -9.051 1.00 95.06 101 VAL A CA 1
ATOM 763 C C . VAL A 1 101 ? 6.681 -4.708 -8.771 1.00 95.06 101 VAL A C 1
ATOM 765 O O . VAL A 1 101 ? 6.343 -4.454 -7.615 1.00 95.06 101 VAL A O 1
ATOM 768 N N . VAL A 1 102 ? 5.962 -4.356 -9.832 1.00 96.50 102 VAL A N 1
ATOM 769 C CA . VAL A 1 102 ? 4.646 -3.716 -9.759 1.00 96.50 102 VAL A CA 1
ATOM 770 C C . VAL A 1 102 ? 3.622 -4.546 -10.540 1.00 96.50 102 VAL A C 1
ATOM 772 O O . VAL A 1 102 ? 4.001 -5.173 -11.534 1.00 96.50 102 VAL A O 1
ATOM 775 N N . PRO A 1 103 ? 2.343 -4.565 -10.126 1.00 96.69 103 PRO A N 1
ATOM 776 C CA . PRO A 1 103 ? 1.785 -3.898 -8.944 1.00 96.69 103 PRO A CA 1
ATOM 777 C C . PRO A 1 103 ? 2.287 -4.506 -7.628 1.00 96.69 103 PRO A C 1
ATOM 779 O O . PRO A 1 103 ? 2.555 -5.699 -7.574 1.00 96.69 103 PRO A O 1
ATOM 782 N N . THR A 1 104 ? 2.408 -3.706 -6.568 1.00 97.81 104 THR A N 1
ATOM 783 C CA . THR A 1 104 ? 2.621 -4.220 -5.203 1.00 97.81 104 THR A CA 1
ATOM 784 C C . THR A 1 104 ? 1.740 -3.464 -4.215 1.00 97.81 104 THR A C 1
ATOM 786 O O . THR A 1 104 ? 1.691 -2.239 -4.257 1.00 97.81 104 THR A O 1
ATOM 789 N N . VAL A 1 105 ? 1.052 -4.171 -3.317 1.00 97.81 105 VAL A N 1
ATOM 790 C CA . V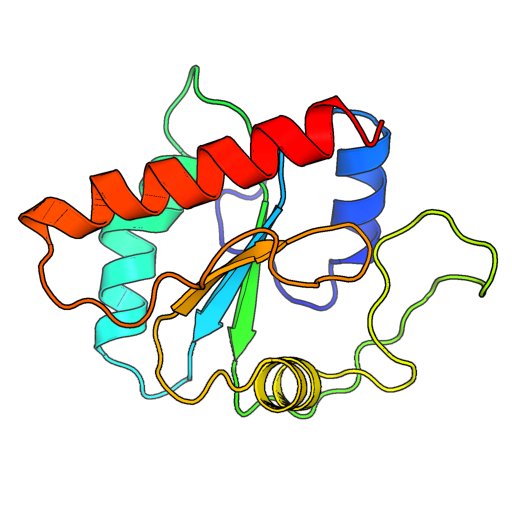AL A 1 105 ? 0.214 -3.567 -2.268 1.00 97.81 105 VAL A CA 1
ATOM 791 C C . VAL A 1 105 ? 0.817 -3.839 -0.897 1.00 97.81 105 VAL A C 1
ATOM 793 O O . VAL A 1 105 ? 1.124 -4.981 -0.556 1.00 97.81 105 VAL A O 1
ATOM 796 N N . THR A 1 106 ? 0.941 -2.793 -0.087 1.00 98.19 106 THR A N 1
ATOM 797 C CA . THR A 1 106 ? 1.610 -2.863 1.213 1.00 98.19 106 THR A CA 1
ATOM 798 C C . THR A 1 106 ? 0.769 -2.181 2.283 1.00 98.19 106 THR A C 1
ATOM 800 O O . THR A 1 106 ? 0.487 -0.988 2.182 1.00 98.19 106 THR A O 1
ATOM 803 N N . ALA A 1 107 ? 0.416 -2.906 3.343 1.00 98.31 107 ALA A N 1
ATOM 804 C CA . ALA A 1 107 ? -0.065 -2.317 4.588 1.00 98.31 107 ALA A CA 1
ATOM 805 C C . ALA A 1 107 ? 1.077 -1.611 5.315 1.00 98.31 107 ALA A C 1
ATOM 807 O O . ALA A 1 107 ? 2.143 -2.200 5.494 1.00 98.31 107 ALA A O 1
ATOM 808 N N . VAL A 1 108 ? 0.869 -0.363 5.739 1.00 96.88 108 VAL A N 1
ATOM 809 C CA . VAL A 1 108 ? 1.953 0.461 6.288 1.00 96.88 108 VAL A CA 1
ATOM 810 C C . VAL A 1 108 ? 1.614 1.126 7.618 1.00 96.88 108 VAL A C 1
ATOM 812 O O . VAL A 1 108 ? 0.457 1.432 7.919 1.00 96.88 108 VAL A O 1
ATOM 815 N N . ASN A 1 109 ? 2.663 1.370 8.403 1.00 94.44 109 ASN A N 1
ATOM 816 C CA 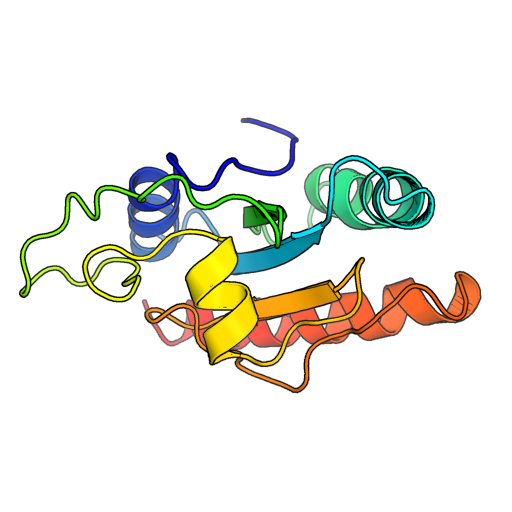. ASN A 1 109 ? 2.601 2.064 9.684 1.00 94.44 109 ASN A CA 1
ATOM 817 C C . ASN A 1 109 ? 2.720 3.600 9.535 1.00 94.44 109 ASN A C 1
ATOM 819 O O . ASN A 1 109 ? 2.755 4.136 8.424 1.00 94.44 109 ASN A O 1
ATOM 823 N N . ARG A 1 110 ? 2.821 4.330 10.660 1.00 91.06 110 ARG A N 1
ATOM 824 C CA . ARG A 1 110 ? 3.000 5.799 10.668 1.00 91.06 110 ARG A CA 1
ATOM 825 C C . ARG A 1 110 ? 4.262 6.277 9.928 1.00 91.06 110 ARG A C 1
ATOM 827 O O . ARG A 1 110 ? 4.298 7.408 9.459 1.00 91.06 110 ARG A O 1
ATOM 834 N N . GLN A 1 111 ? 5.290 5.443 9.814 1.00 89.00 111 GLN A N 1
ATOM 835 C CA . GLN A 1 111 ? 6.550 5.725 9.115 1.00 89.00 111 GLN A CA 1
ATOM 836 C C . GLN A 1 111 ? 6.542 5.227 7.661 1.00 89.00 111 GLN A C 1
ATOM 838 O O . GLN A 1 111 ? 7.588 5.174 7.020 1.00 89.00 111 GLN A O 1
ATOM 843 N N . LEU A 1 112 ? 5.370 4.826 7.15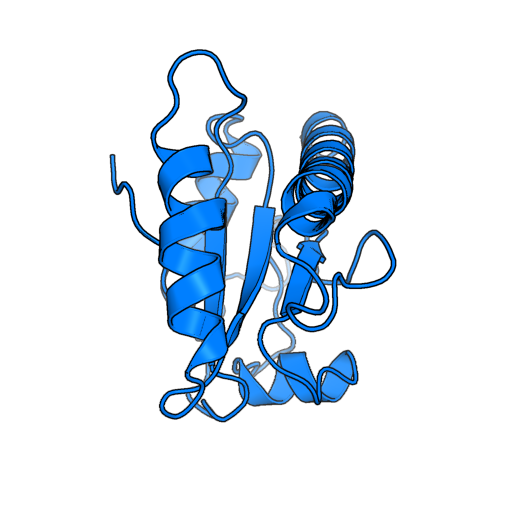4 1.00 92.62 112 LEU A N 1
ATOM 844 C CA . LEU A 1 112 ? 5.195 4.168 5.860 1.00 92.62 112 LEU A CA 1
ATOM 845 C C . LEU A 1 112 ? 6.032 2.886 5.695 1.00 92.62 112 LEU A C 1
ATOM 847 O O . LEU A 1 112 ? 6.273 2.442 4.574 1.00 92.62 112 LEU A O 1
ATOM 851 N N . THR A 1 113 ? 6.433 2.262 6.802 1.00 93.69 113 THR A N 1
ATOM 852 C CA . THR A 1 113 ? 7.120 0.970 6.804 1.00 93.69 113 THR A CA 1
ATOM 853 C C . THR A 1 113 ? 6.090 -0.155 6.669 1.00 93.69 113 THR A C 1
ATOM 855 O O . THR A 1 113 ? 5.048 -0.087 7.332 1.00 93.69 113 THR A O 1
ATOM 858 N N . PRO A 1 114 ? 6.365 -1.196 5.859 1.00 96.81 114 PRO A N 1
ATOM 859 C CA . PRO A 1 114 ? 5.512 -2.375 5.761 1.00 96.81 114 PRO A CA 1
ATOM 860 C C . PRO A 1 114 ? 5.214 -3.005 7.129 1.00 96.81 114 PRO A C 1
ATOM 862 O O . PRO A 1 114 ? 6.129 -3.254 7.913 1.00 96.81 114 PRO A O 1
ATOM 865 N N . LEU A 1 115 ? 3.939 -3.282 7.400 1.00 97.62 115 LEU A N 1
ATOM 866 C CA . LEU A 1 115 ? 3.473 -4.010 8.590 1.00 97.62 115 LEU A CA 1
ATOM 867 C C . LEU A 1 115 ? 3.604 -5.528 8.429 1.00 97.62 115 LEU A C 1
ATOM 869 O O . LEU A 1 115 ? 3.723 -6.263 9.403 1.00 97.62 115 LEU A O 1
ATOM 873 N N . ARG A 1 116 ? 3.589 -5.990 7.179 1.00 96.50 116 ARG A N 1
ATOM 874 C CA . ARG A 1 116 ? 3.711 -7.391 6.785 1.00 96.50 116 ARG A CA 1
ATOM 875 C C . ARG A 1 116 ? 4.431 -7.492 5.436 1.00 96.50 116 ARG A C 1
ATOM 877 O O . ARG A 1 116 ? 4.610 -6.458 4.782 1.00 96.50 116 ARG A O 1
ATOM 884 N N . PRO A 1 117 ? 4.832 -8.698 4.991 1.00 96.81 117 PRO A N 1
ATOM 885 C CA . PRO A 1 117 ? 5.388 -8.877 3.655 1.00 96.81 117 PRO A CA 1
ATOM 886 C C . PRO A 1 117 ? 4.481 -8.245 2.581 1.00 96.81 117 PRO A C 1
ATOM 888 O O . PRO A 1 117 ? 3.269 -8.482 2.617 1.00 96.81 117 PRO A O 1
ATOM 891 N N . PRO A 1 118 ? 5.019 -7.422 1.660 1.00 96.81 118 PRO A N 1
ATOM 892 C CA . PRO A 1 118 ? 4.231 -6.815 0.588 1.00 96.81 118 PRO A CA 1
ATOM 893 C C . PRO A 1 118 ? 3.542 -7.863 -0.293 1.00 96.81 118 PRO A C 1
ATOM 895 O O . PRO A 1 118 ? 4.113 -8.913 -0.584 1.00 96.81 118 PRO A O 1
ATOM 898 N N . LEU A 1 119 ? 2.330 -7.560 -0.760 1.00 96.19 119 LEU A N 1
ATOM 899 C CA . LEU A 1 119 ? 1.627 -8.368 -1.753 1.00 96.19 119 LEU A CA 1
ATOM 900 C C . LEU A 1 119 ? 2.152 -8.008 -3.144 1.00 96.19 119 LEU A C 1
ATOM 902 O O . LEU A 1 119 ? 1.735 -7.005 -3.723 1.00 96.19 119 LEU A O 1
ATOM 906 N N . VAL A 1 120 ? 3.098 -8.800 -3.642 1.00 95.00 120 VAL A N 1
ATOM 907 C CA . VAL A 1 120 ? 3.829 -8.529 -4.886 1.00 95.00 120 VAL A CA 1
ATOM 908 C C . VAL A 1 120 ? 3.148 -9.163 -6.097 1.00 95.00 120 VAL A C 1
ATOM 910 O O . VAL A 1 120 ? 2.841 -10.354 -6.104 1.00 95.00 120 VAL A O 1
ATOM 913 N N . GLY A 1 121 ? 3.015 -8.380 -7.164 1.00 90.69 121 GLY A N 1
ATOM 914 C CA . GLY A 1 121 ? 2.521 -8.812 -8.466 1.00 90.69 121 GLY A CA 1
ATOM 915 C C . GLY A 1 121 ? 1.012 -9.035 -8.504 1.00 90.69 121 GLY A C 1
ATOM 916 O O . GLY A 1 121 ? 0.271 -8.610 -7.625 1.00 90.69 121 GLY A O 1
ATOM 917 N N . TYR A 1 122 ? 0.562 -9.703 -9.564 1.00 85.06 122 TYR A N 1
ATOM 918 C CA . TYR A 1 122 ? -0.823 -10.134 -9.764 1.00 85.06 122 TYR A CA 1
ATOM 919 C C . TYR A 1 122 ? -0.810 -11.542 -10.370 1.00 85.06 122 TYR A C 1
ATOM 921 O O . TYR A 1 122 ? -1.115 -11.740 -11.542 1.00 85.06 122 TYR A O 1
ATOM 929 N N . SER A 1 123 ? -0.309 -12.513 -9.603 1.00 72.00 123 SER A N 1
ATOM 930 C CA . SER A 1 123 ? 0.001 -13.860 -10.106 1.00 72.00 123 SER A CA 1
ATOM 931 C C . SER A 1 123 ? -1.235 -14.721 -10.382 1.00 72.00 123 SER A C 1
ATOM 933 O O . SER A 1 123 ? -1.185 -15.581 -11.256 1.00 72.00 123 SER A O 1
ATOM 935 N N . SER A 1 124 ? -2.340 -14.498 -9.666 1.00 75.12 124 SER A N 1
ATOM 936 C CA . SER A 1 124 ? -3.641 -15.120 -9.932 1.00 75.12 124 SER A CA 1
ATOM 937 C C . SER A 1 124 ? -4.765 -14.246 -9.382 1.00 75.12 124 SER A C 1
ATOM 939 O O . SER A 1 124 ? -4.750 -13.890 -8.202 1.00 75.12 124 SER A O 1
ATOM 941 N N . ALA A 1 125 ? -5.746 -13.929 -10.230 1.00 71.88 125 ALA A N 1
ATOM 942 C CA . ALA A 1 125 ? -6.933 -13.171 -9.841 1.00 71.88 125 ALA A CA 1
ATOM 943 C C . ALA A 1 125 ? -7.741 -13.888 -8.745 1.00 71.88 125 ALA A C 1
ATOM 945 O O . ALA A 1 125 ? -8.243 -13.235 -7.831 1.00 71.88 125 ALA A O 1
ATOM 946 N N . ASP A 1 126 ? -7.791 -15.223 -8.798 1.00 74.94 126 ASP A N 1
ATOM 947 C CA . ASP A 1 126 ? -8.636 -16.057 -7.934 1.00 74.94 126 ASP A CA 1
ATOM 948 C C . ASP A 1 126 ? -8.244 -15.971 -6.453 1.00 74.94 126 ASP A C 1
ATOM 950 O O . ASP A 1 126 ? -9.093 -16.086 -5.571 1.00 74.94 126 ASP A O 1
ATOM 954 N N . PHE A 1 127 ? -6.960 -15.733 -6.168 1.00 81.44 127 PHE A N 1
ATOM 955 C CA . PHE A 1 127 ? -6.439 -15.663 -4.798 1.00 81.44 127 PHE A CA 1
ATOM 956 C C . PHE A 1 127 ? -6.030 -14.256 -4.373 1.00 81.44 127 PHE A C 1
ATOM 958 O O . PHE A 1 127 ? -5.846 -14.003 -3.181 1.00 81.44 127 PHE A O 1
ATOM 965 N N . TYR A 1 128 ? -5.902 -13.323 -5.319 1.00 90.38 128 TYR A N 1
ATOM 966 C CA . TYR A 1 128 ? -5.419 -11.978 -5.025 1.00 90.38 128 TYR A CA 1
ATOM 967 C C . TYR A 1 128 ? -6.272 -11.266 -3.973 1.00 90.38 128 TYR A C 1
ATOM 969 O O . TYR A 1 128 ? -5.728 -10.665 -3.048 1.00 90.38 128 TYR A O 1
ATOM 977 N N . GLY A 1 129 ? -7.600 -11.382 -4.080 1.00 91.44 129 GLY A N 1
ATOM 978 C CA . GLY A 1 129 ? -8.534 -10.765 -3.139 1.00 91.44 129 GLY A CA 1
ATOM 979 C C . GLY A 1 129 ? -8.319 -11.228 -1.696 1.00 91.44 129 GLY A C 1
ATOM 980 O O . GLY A 1 129 ? -8.308 -10.404 -0.786 1.00 91.44 129 GLY A O 1
ATOM 981 N N . ALA A 1 130 ? -8.054 -12.520 -1.476 1.00 92.06 130 ALA A N 1
ATOM 982 C CA . ALA A 1 130 ? -7.798 -13.050 -0.136 1.00 92.06 130 ALA A CA 1
ATOM 983 C C . ALA A 1 130 ? -6.520 -12.451 0.477 1.00 92.06 130 ALA A C 1
ATOM 985 O O . ALA A 1 130 ? -6.537 -11.956 1.604 1.00 92.06 130 ALA A O 1
ATOM 986 N N . TYR A 1 131 ? -5.427 -12.403 -0.290 1.00 94.12 131 TYR A N 1
ATOM 987 C CA . TYR A 1 131 ? -4.173 -11.806 0.180 1.00 94.12 131 TYR A CA 1
ATOM 988 C C . TYR A 1 131 ? -4.253 -10.284 0.349 1.00 94.12 131 TYR A C 1
ATOM 990 O O . TYR A 1 131 ? -3.563 -9.712 1.202 1.00 94.12 131 TYR A O 1
ATOM 998 N N . LEU A 1 132 ? -5.085 -9.614 -0.453 1.00 95.62 132 LEU A N 1
ATOM 999 C CA . LEU A 1 132 ? -5.383 -8.195 -0.297 1.00 95.62 132 LEU A CA 1
ATOM 1000 C C . LEU A 1 132 ? -6.129 -7.942 1.019 1.00 95.62 132 LEU A C 1
ATOM 1002 O O . LEU A 1 132 ? -5.762 -7.025 1.754 1.00 95.62 132 LEU A O 1
ATOM 1006 N N . GLU A 1 133 ? -7.113 -8.771 1.363 1.00 95.31 133 GLU A N 1
ATOM 1007 C CA . GLU A 1 133 ? -7.833 -8.648 2.635 1.00 95.31 133 GLU A CA 1
ATOM 1008 C C . GLU A 1 133 ? -6.923 -8.875 3.852 1.00 95.31 133 GLU A C 1
ATOM 1010 O O . GLU A 1 133 ? -7.092 -8.208 4.873 1.00 95.31 133 GLU A O 1
ATOM 1015 N N . GLU A 1 134 ? -5.886 -9.710 3.748 1.00 96.62 134 GLU A N 1
ATOM 1016 C CA . GLU A 1 134 ? -4.855 -9.811 4.792 1.00 96.62 134 GLU A CA 1
ATOM 1017 C C . GLU A 1 134 ? -4.069 -8.496 4.970 1.00 96.62 134 GLU A C 1
ATOM 1019 O O . GLU A 1 134 ? -3.814 -8.082 6.100 1.00 96.62 134 GLU A O 1
ATOM 1024 N N . GLN A 1 135 ? -3.700 -7.801 3.879 1.00 98.00 135 GLN A N 1
ATOM 1025 C CA . GLN A 1 135 ? -3.086 -6.461 3.969 1.00 98.00 135 GLN A CA 1
ATOM 1026 C C . GLN A 1 135 ? -4.036 -5.464 4.642 1.00 98.00 135 GLN A C 1
ATOM 1028 O O . GLN A 1 135 ? -3.636 -4.708 5.526 1.00 98.00 135 GLN A O 1
ATOM 1033 N N . ILE A 1 136 ? -5.306 -5.467 4.243 1.00 97.81 136 ILE A N 1
ATOM 1034 C CA . ILE A 1 136 ? -6.320 -4.555 4.778 1.00 97.81 136 ILE A CA 1
ATOM 1035 C C . ILE A 1 136 ? -6.539 -4.803 6.267 1.00 97.81 136 ILE A C 1
ATOM 1037 O O . ILE A 1 136 ? -6.569 -3.851 7.045 1.00 97.81 136 ILE A O 1
ATOM 1041 N N . THR A 1 137 ? -6.657 -6.068 6.663 1.00 98.00 137 THR A N 1
ATOM 1042 C CA . THR A 1 137 ? -6.849 -6.476 8.056 1.00 98.00 137 THR A CA 1
ATOM 1043 C C . THR A 1 137 ? -5.676 -6.020 8.913 1.00 98.00 137 THR A C 1
ATOM 1045 O O . THR A 1 137 ? -5.886 -5.416 9.963 1.00 98.00 137 THR A O 1
ATOM 1048 N N . GLU A 1 138 ? -4.444 -6.217 8.441 1.00 98.31 138 GLU A N 1
ATOM 1049 C CA . GLU A 1 138 ? -3.246 -5.778 9.158 1.00 98.31 138 GLU A CA 1
ATOM 1050 C C . GLU A 1 138 ? -3.196 -4.252 9.312 1.00 98.31 138 GLU A C 1
ATOM 1052 O O . GLU A 1 138 ? -2.959 -3.736 10.407 1.00 98.31 138 GLU A O 1
ATOM 1057 N N . ALA A 1 139 ? -3.506 -3.514 8.241 1.00 98.00 139 ALA A N 1
ATOM 1058 C CA . ALA A 1 139 ? -3.599 -2.061 8.298 1.00 98.00 139 ALA A CA 1
ATOM 1059 C C . ALA A 1 139 ? -4.664 -1.613 9.311 1.00 98.00 139 ALA A C 1
ATOM 1061 O O . ALA A 1 139 ? -4.384 -0.776 10.167 1.00 98.00 139 ALA A O 1
ATOM 1062 N N . VAL A 1 140 ? -5.870 -2.181 9.254 1.00 97.81 140 VAL A N 1
ATOM 1063 C CA . VAL A 1 140 ? -6.963 -1.824 10.167 1.00 97.81 140 VAL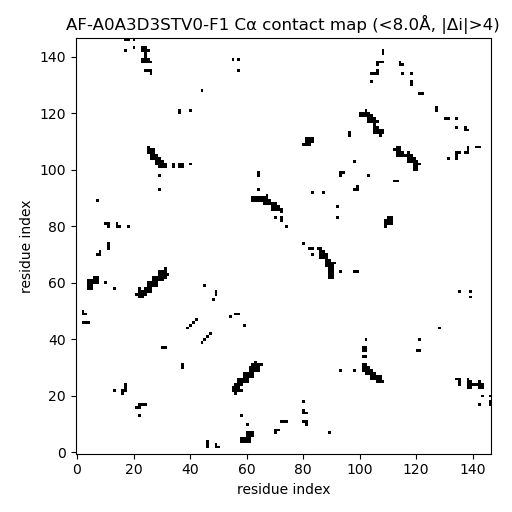 A CA 1
ATOM 1064 C C . VAL A 1 140 ? -6.597 -2.121 11.621 1.00 97.81 140 VAL A C 1
ATOM 1066 O O . VAL A 1 140 ? -6.803 -1.276 12.492 1.00 97.81 140 VAL A O 1
ATOM 1069 N N . ASN A 1 141 ? -5.990 -3.277 11.887 1.00 97.69 141 ASN A N 1
ATOM 1070 C CA . ASN A 1 141 ? -5.567 -3.671 13.228 1.00 97.69 141 ASN A CA 1
ATOM 1071 C C . ASN A 1 141 ? -4.492 -2.742 13.798 1.00 97.69 141 ASN A C 1
ATOM 1073 O O . ASN A 1 141 ? -4.570 -2.358 14.968 1.00 97.69 141 ASN A O 1
ATOM 1077 N N . TYR A 1 142 ? -3.494 -2.371 12.992 1.00 97.06 142 TYR A N 1
ATOM 1078 C CA . TYR A 1 142 ? -2.462 -1.428 13.412 1.00 97.06 142 TYR A CA 1
ATOM 1079 C C . TYR A 1 142 ? -3.064 -0.054 13.717 1.00 97.06 142 TYR A C 1
ATOM 1081 O O . TYR A 1 142 ? -2.864 0.491 14.802 1.00 97.06 142 TYR A O 1
ATOM 1089 N N . TRP A 1 143 ? -3.838 0.498 12.781 1.00 94.94 143 TRP A N 1
ATOM 1090 C CA . TRP A 1 143 ? -4.361 1.858 12.885 1.00 94.94 143 TRP A CA 1
ATOM 1091 C C . TRP A 1 143 ? -5.484 1.999 13.915 1.00 94.94 143 TRP A C 1
ATOM 1093 O O . TRP A 1 143 ? -5.691 3.098 14.413 1.00 94.94 143 TRP A O 1
ATOM 1103 N N . ALA A 1 144 ? -6.162 0.918 14.308 1.00 94.31 144 ALA A N 1
ATOM 1104 C CA . ALA A 1 144 ? -7.062 0.928 15.461 1.00 94.31 144 ALA A CA 1
ATOM 1105 C C . ALA A 1 144 ? -6.313 1.113 16.795 1.00 94.31 144 ALA A C 1
ATOM 1107 O O . ALA A 1 144 ? -6.833 1.771 17.691 1.00 94.31 144 ALA A O 1
ATOM 1108 N N . LYS A 1 145 ? -5.101 0.550 16.919 1.00 92.81 145 LYS A N 1
ATOM 1109 C CA . LYS A 1 145 ? -4.248 0.640 18.122 1.00 92.81 145 LYS A CA 1
ATOM 1110 C C . LYS A 1 145 ? -3.387 1.897 18.147 1.00 92.81 145 LYS A C 1
ATOM 1112 O O . LYS A 1 145 ? -3.014 2.369 19.211 1.00 92.81 145 LYS A O 1
ATOM 1117 N N . ALA A 1 146 ? 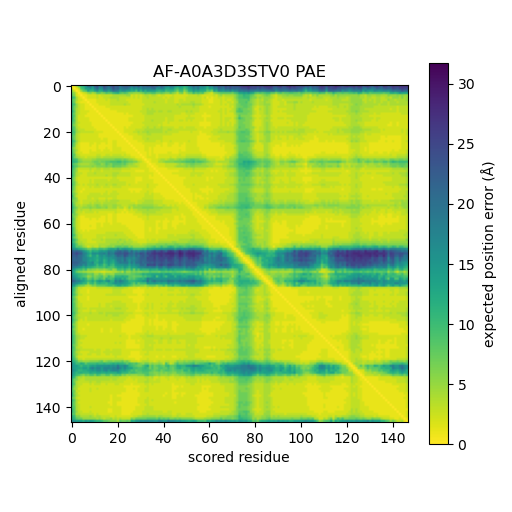-3.027 2.399 16.971 1.00 85.19 146 ALA A N 1
ATOM 1118 C CA . ALA A 1 146 ? -2.184 3.571 16.798 1.00 85.19 146 ALA A CA 1
ATOM 1119 C C . ALA A 1 146 ? -2.989 4.879 16.788 1.00 85.19 146 ALA A C 1
ATOM 1121 O O . ALA A 1 146 ? -2.541 5.836 16.161 1.00 85.19 146 ALA A O 1
ATOM 1122 N N . ARG A 1 147 ? -4.168 4.921 17.408 1.00 72.06 147 ARG A N 1
ATOM 1123 C CA . ARG A 1 147 ? -4.969 6.135 17.607 1.00 72.06 147 ARG A CA 1
ATOM 1124 C C . ARG A 1 147 ? -4.800 6.626 19.030 1.00 72.06 147 ARG A C 1
ATOM 1126 O O . ARG A 1 147 ? -4.772 5.760 19.929 1.00 72.06 147 ARG A O 1
#

Foldseek 3Di:
DDLAAAELLCQQVQQVCLVVVVALFEKEWEAAPPDPQSVVCRVVAVSVQCVDPPDGHHHYHYQHLPWQDFHPPPADPPRQGADEPHSDHSVVLCVVQVPPAPRKMATADSPRDGLDPIRGDCPDPVCSNVVVVVSVVSRSVRSVVSD

Nearest PDB structures (foldseek):
  4aj7-assembly1_B  TM=7.307E-01  e=4.905E-03  Penaeus vannamei
  7c3f-assembly4_L  TM=6.704E-01  e=4.905E-03  Arabidopsis thaliana
  2o8v-assembly1_B  TM=6.607E-01  e=9.497E-03  Escherichia coli
  8b6f-assembly1_BJ  TM=5.878E-01  e=7.790E-03  Tetrahymena thermophila SB210
  2dj0-assembly1_A  TM=5.197E-01  e=2.949E-01  Homo sapiens

Radius of gyration: 14.21 Å; Cα contacts (8 Å, |Δi|>4): 255; chains: 1; bounding box: 35×36×36 Å

pLDDT: mean 88.1, std 13.37, range [40.12, 98.31]

Sequence (147 aa):
MNTQLVQPNQLSAISRQLQEGRLAGLLVFASSKHCPWCGLVSNDQLLPRLRTPGLAKIAIVEFDINDATTLTSAGNPHSEGLRLPSNGSPLTWAKAHNIRVVPTVTAVNRQLTPLRPPLVGYSSADFYGAYLEEQITEAVNYWAKAR

Mean predicted aligned error: 4.9 Å